Protein AF-A0A0D0D0M1-F1 (afdb_monomer_lite)

Foldseek 3Di:
DPPVVVVVVVCLVVVVDPQLLSCVVVVNHPDQADPQQRPDGRHSCCVPPNPPRD

Secondary structure (DSSP, 8-state):
--HHHHHHHHHHHHT-S--HHHHHHTTSSS--B-TTTSSSB--HHIIIII-TT-

Radius of gyration: 11.82 Å; chains: 1; bounding box: 26×24×29 Å

InterPro domains:
  IPR026960 Reverse transcriptase zinc-binding domain [PF13966] (2-52)

Organism: NCBI:txid930991

pLDDT: mean 91.93, std 4.32, range [71.19, 96.94]

Structure (mmCIF, N/CA/C/O backbone):
data_AF-A0A0D0D0M1-F1
#
_entry.id   AF-A0A0D0D0M1-F1
#
loop_
_atom_site.group_PDB
_atom_site.id
_atom_site.type_symbol
_atom_site.label_atom_id
_atom_site.label_alt_id
_atom_site.label_comp_id
_atom_site.label_asym_id
_atom_site.label_entity_id
_atom_site.label_seq_id
_atom_site.pdbx_PDB_ins_code
_atom_site.Cartn_x
_atom_site.Cartn_y
_atom_site.Cartn_z
_atom_site.occupancy
_atom_site.B_iso_or_equiv
_atom_site.auth_seq_id
_atom_site.auth_comp_id
_atom_site.auth_asym_id
_atom_site.auth_atom_id
_atom_site.pdbx_PDB_model_num
ATOM 1 N N . LEU A 1 1 ? -14.220 9.783 17.350 1.00 71.19 1 LEU A N 1
ATOM 2 C CA . LEU A 1 1 ? -14.138 9.931 15.876 1.00 71.19 1 LEU A CA 1
ATOM 3 C C . LEU A 1 1 ? -15.444 9.474 15.232 1.00 71.19 1 LEU A C 1
ATOM 5 O O . LEU A 1 1 ? -15.975 8.458 15.666 1.00 71.19 1 LEU A O 1
ATOM 9 N N . PRO A 1 2 ? -15.951 10.169 14.198 1.00 90.75 2 PRO A N 1
ATOM 10 C CA . PRO A 1 2 ? -17.022 9.644 13.350 1.00 90.75 2 PRO A CA 1
ATOM 11 C C . PRO A 1 2 ? -16.654 8.257 12.802 1.00 90.75 2 PRO A C 1
ATOM 13 O O . PRO A 1 2 ? -15.513 8.060 12.381 1.00 90.75 2 PRO A O 1
ATOM 16 N N . LYS A 1 3 ? -17.608 7.314 12.772 1.00 87.19 3 LYS A N 1
ATOM 17 C CA . LYS A 1 3 ? -17.368 5.902 12.394 1.00 87.19 3 LYS A CA 1
ATOM 18 C C . LYS A 1 3 ? -16.602 5.743 11.074 1.00 87.19 3 LYS A C 1
ATOM 20 O O . LYS A 1 3 ? -15.686 4.932 10.995 1.00 87.19 3 LYS A O 1
ATOM 25 N N . ARG A 1 4 ? -16.918 6.573 10.074 1.00 86.44 4 ARG A N 1
ATOM 26 C CA . ARG A 1 4 ? -16.247 6.574 8.761 1.00 86.44 4 ARG A CA 1
ATOM 27 C C . ARG A 1 4 ? -14.733 6.804 8.846 1.00 86.44 4 ARG A C 1
ATOM 29 O O . ARG A 1 4 ? -13.977 6.131 8.165 1.00 86.44 4 ARG A O 1
ATOM 36 N N . HIS A 1 5 ? -14.280 7.719 9.705 1.00 89.94 5 HIS A N 1
ATOM 37 C CA . HIS A 1 5 ? -12.858 8.045 9.814 1.00 89.94 5 HIS A CA 1
ATOM 38 C C . HIS A 1 5 ? -12.103 6.932 10.540 1.00 89.94 5 HIS A C 1
ATOM 40 O O . HIS A 1 5 ? -10.996 6.589 10.148 1.00 89.94 5 HIS A O 1
ATOM 46 N N . ALA A 1 6 ? -12.725 6.326 11.556 1.00 92.00 6 ALA A N 1
ATOM 47 C CA . ALA A 1 6 ? -12.152 5.169 12.238 1.00 92.00 6 ALA A CA 1
ATOM 48 C C . ALA A 1 6 ? -11.984 3.973 11.283 1.00 92.00 6 ALA A C 1
ATOM 50 O O . ALA A 1 6 ? -10.946 3.320 11.310 1.00 92.00 6 ALA A O 1
ATOM 51 N N . ALA A 1 7 ? -12.962 3.730 10.401 1.00 90.00 7 ALA A N 1
ATOM 52 C CA . ALA A 1 7 ? -12.875 2.679 9.387 1.00 90.00 7 ALA A CA 1
ATOM 53 C C . ALA A 1 7 ? -11.725 2.918 8.393 1.00 90.00 7 ALA A C 1
ATOM 55 O O . ALA A 1 7 ? -10.962 1.997 8.119 1.00 90.00 7 ALA A O 1
ATOM 56 N N . ILE A 1 8 ? -11.554 4.155 7.912 1.00 89.00 8 ILE A N 1
ATOM 57 C CA . ILE A 1 8 ? -10.447 4.517 7.011 1.00 89.00 8 ILE A CA 1
ATOM 58 C C . ILE A 1 8 ? -9.094 4.318 7.704 1.00 89.00 8 ILE A C 1
ATOM 60 O O . ILE A 1 8 ? -8.203 3.688 7.143 1.00 89.00 8 ILE A O 1
ATOM 64 N N . ILE A 1 9 ? -8.944 4.801 8.941 1.00 89.69 9 ILE A N 1
ATOM 65 C CA . ILE A 1 9 ? -7.702 4.629 9.711 1.00 89.69 9 ILE A CA 1
ATOM 66 C C . ILE A 1 9 ? -7.393 3.141 9.900 1.00 89.69 9 ILE A C 1
ATOM 68 O O . ILE A 1 9 ? -6.256 2.723 9.707 1.00 89.69 9 ILE A O 1
ATOM 72 N N . PHE A 1 10 ? -8.400 2.328 10.221 1.00 91.00 10 PHE A N 1
ATOM 73 C CA . PHE A 1 10 ? -8.232 0.885 10.360 1.00 91.00 10 PHE A CA 1
ATOM 74 C C . PHE A 1 10 ? -7.783 0.218 9.050 1.00 91.00 10 PHE A C 1
ATOM 76 O O . PHE A 1 10 ? -6.853 -0.588 9.054 1.00 91.00 10 PHE A O 1
ATOM 83 N N . GLN A 1 11 ? -8.393 0.572 7.918 1.00 90.56 11 GLN A N 1
ATOM 84 C CA . GLN A 1 11 ? -7.999 0.061 6.600 1.00 90.56 11 GLN A CA 1
ATOM 85 C C . GLN A 1 11 ? -6.558 0.447 6.243 1.00 90.56 11 GLN A C 1
ATOM 87 O O . GLN A 1 11 ? -5.803 -0.390 5.747 1.00 90.56 11 GLN A O 1
ATOM 92 N N . LEU A 1 12 ? -6.153 1.681 6.558 1.00 88.12 12 LEU A N 1
ATOM 93 C CA . LEU A 1 12 ? -4.782 2.158 6.371 1.00 88.12 12 LEU A CA 1
ATOM 94 C C . LEU A 1 12 ? -3.788 1.453 7.299 1.00 88.12 12 LEU A C 1
ATOM 96 O O . LEU A 1 12 ? -2.693 1.123 6.870 1.00 88.12 12 LEU A O 1
ATOM 100 N N . GLN A 1 13 ? -4.141 1.175 8.553 1.00 87.12 13 GLN A N 1
ATOM 101 C CA . GLN A 1 13 ? -3.236 0.470 9.468 1.00 87.12 13 GLN A CA 1
ATOM 102 C C . GLN A 1 13 ? -3.065 -1.007 9.107 1.00 87.12 13 GLN A C 1
ATOM 104 O O . GLN A 1 13 ? -1.976 -1.558 9.235 1.00 87.12 13 GLN A O 1
ATOM 109 N N . THR A 1 14 ? -4.135 -1.655 8.651 1.00 87.81 14 THR A N 1
ATOM 110 C CA . THR A 1 14 ? -4.132 -3.094 8.346 1.00 87.81 14 THR A CA 1
ATOM 111 C C . THR A 1 14 ? -3.714 -3.412 6.911 1.00 87.81 14 THR A C 1
ATOM 113 O O . THR A 1 14 ? -3.538 -4.579 6.564 1.00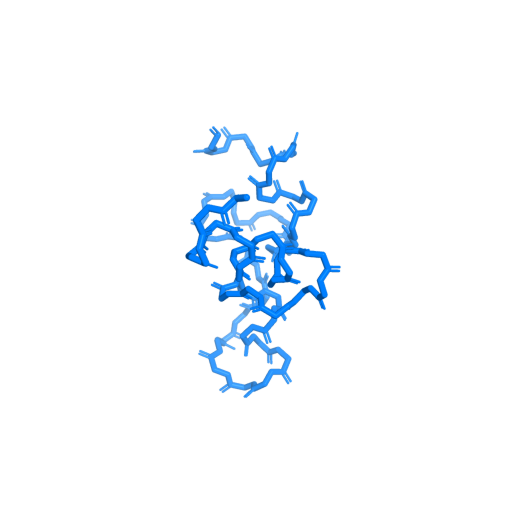 87.81 14 THR A O 1
ATOM 116 N N . GLY A 1 15 ? -3.558 -2.404 6.048 1.00 83.44 15 GLY A N 1
ATOM 117 C CA . GLY A 1 15 ? -3.284 -2.636 4.629 1.00 83.44 15 GLY A CA 1
ATOM 118 C C . GLY A 1 15 ? -4.474 -3.189 3.852 1.00 83.44 15 GLY A C 1
ATOM 119 O O . GLY A 1 15 ? -4.281 -3.705 2.754 1.00 83.44 15 GLY A O 1
ATOM 120 N N . HIS A 1 16 ? -5.689 -3.081 4.397 1.00 87.44 16 HIS A N 1
ATOM 121 C CA . HIS A 1 16 ? -6.958 -3.388 3.725 1.00 87.44 16 HIS A CA 1
ATOM 122 C C . HIS A 1 16 ? -7.535 -2.143 3.040 1.00 87.44 16 HIS A C 1
ATOM 124 O O . HIS A 1 16 ? -8.718 -1.828 3.151 1.00 87.44 16 HIS A O 1
ATOM 130 N N . VAL A 1 17 ? -6.664 -1.408 2.359 1.00 88.88 17 VAL A N 1
ATOM 131 C CA . VAL A 1 17 ? -6.990 -0.232 1.552 1.00 88.88 17 VAL A CA 1
ATOM 132 C C . VAL A 1 17 ? -6.890 -0.629 0.074 1.00 88.88 17 VAL A C 1
ATOM 134 O O . VAL A 1 17 ? -6.032 -1.455 -0.256 1.00 88.88 17 VAL A O 1
ATOM 137 N N . PRO A 1 18 ? -7.737 -0.095 -0.824 1.00 88.88 18 PRO A N 1
ATOM 138 C CA . PRO A 1 18 ? -7.726 -0.446 -2.245 1.00 88.88 18 PRO A CA 1
ATOM 139 C C . PRO A 1 18 ? -6.542 0.191 -2.999 1.00 88.88 18 PRO A C 1
ATOM 141 O O . PRO A 1 18 ? -6.735 0.903 -3.974 1.00 88.88 18 PRO A O 1
ATOM 144 N N . LEU A 1 19 ? -5.314 -0.050 -2.536 1.00 94.50 19 LEU A N 1
ATOM 145 C CA . LEU A 1 19 ? -4.082 0.274 -3.258 1.00 94.50 19 LEU A CA 1
ATOM 146 C C . LEU A 1 19 ? -3.645 -0.932 -4.093 1.00 94.50 19 LEU A C 1
ATOM 148 O O . LEU A 1 19 ? -3.856 -2.082 -3.687 1.00 94.50 19 LEU A O 1
ATOM 152 N N . ASN A 1 20 ? -2.978 -0.692 -5.219 1.00 94.75 20 ASN A N 1
ATOM 153 C CA . ASN A 1 20 ? -2.620 -1.720 -6.192 1.00 94.75 20 ASN A CA 1
ATOM 154 C C . ASN A 1 20 ? -1.808 -2.868 -5.597 1.00 94.75 20 ASN A C 1
ATOM 156 O O . ASN A 1 20 ? -2.022 -4.014 -5.981 1.00 94.75 20 ASN A O 1
ATOM 160 N N . LYS A 1 21 ? -0.952 -2.630 -4.594 1.00 94.19 21 LYS A N 1
ATOM 161 C CA . LYS A 1 21 ? -0.267 -3.736 -3.908 1.00 94.19 21 LYS A CA 1
ATOM 162 C C . LYS A 1 21 ? -1.247 -4.703 -3.233 1.00 94.19 21 LYS A C 1
ATOM 164 O O . LYS A 1 21 ? -1.061 -5.918 -3.307 1.00 94.19 21 LYS A O 1
ATOM 169 N N . HIS A 1 22 ? -2.272 -4.182 -2.557 1.00 93.94 22 HIS A N 1
ATOM 170 C CA . HIS A 1 22 ? -3.303 -5.012 -1.932 1.00 93.94 22 HIS A CA 1
ATOM 171 C C . HIS A 1 22 ? -4.162 -5.699 -2.994 1.00 93.94 22 HIS A C 1
ATOM 173 O O . HIS A 1 22 ? -4.374 -6.907 -2.912 1.00 93.94 22 HIS A O 1
ATOM 179 N N . LEU A 1 23 ? -4.608 -4.943 -4.001 1.00 95.56 23 LEU A N 1
ATOM 180 C CA . LEU A 1 23 ? -5.468 -5.445 -5.072 1.00 95.56 23 LEU A CA 1
ATOM 181 C C . LEU A 1 23 ? -4.778 -6.538 -5.896 1.00 95.56 23 LEU A C 1
ATOM 183 O O . LEU A 1 23 ? -5.382 -7.574 -6.154 1.00 95.56 23 LEU A O 1
ATOM 187 N N . HIS A 1 24 ? -3.499 -6.373 -6.229 1.00 95.75 24 HIS A N 1
ATOM 188 C CA . HIS A 1 24 ? -2.716 -7.378 -6.945 1.00 95.75 24 HIS A CA 1
ATOM 189 C C . HIS A 1 24 ? -2.587 -8.676 -6.138 1.00 95.75 24 HIS A C 1
ATOM 191 O O . HIS A 1 24 ? -2.734 -9.768 -6.681 1.00 95.75 24 HIS A O 1
ATOM 197 N N . ARG A 1 25 ? -2.399 -8.582 -4.813 1.00 94.00 25 ARG A N 1
ATOM 198 C CA . ARG A 1 25 ? -2.332 -9.760 -3.929 1.00 94.00 25 ARG A CA 1
ATOM 199 C C . ARG A 1 25 ? -3.624 -10.583 -3.934 1.00 94.00 25 ARG A C 1
ATOM 201 O O . ARG A 1 25 ? -3.555 -11.796 -3.772 1.00 94.00 25 ARG A O 1
ATOM 208 N N . ILE A 1 26 ? -4.780 -9.939 -4.097 1.00 95.06 26 ILE A N 1
ATOM 209 C CA . ILE A 1 26 ? -6.090 -10.607 -4.174 1.00 95.06 26 ILE A CA 1
ATOM 210 C C . ILE A 1 26 ? -6.565 -10.815 -5.623 1.00 95.06 26 ILE A C 1
ATOM 212 O O . ILE A 1 26 ? -7.748 -11.051 -5.841 1.00 95.06 26 ILE A O 1
ATOM 216 N N . ALA A 1 27 ? -5.659 -10.712 -6.603 1.00 95.56 27 ALA A N 1
ATOM 217 C CA . ALA A 1 27 ? -5.936 -10.867 -8.034 1.00 95.56 27 ALA A CA 1
ATOM 218 C C . ALA A 1 27 ? -7.000 -9.901 -8.606 1.00 95.56 27 ALA A C 1
ATOM 220 O O . ALA A 1 27 ? -7.655 -10.208 -9.598 1.00 95.56 27 ALA A O 1
ATOM 221 N N . HIS A 1 28 ? -7.153 -8.718 -8.004 1.00 95.31 28 HIS A N 1
ATOM 222 C CA . HIS A 1 28 ? -8.040 -7.642 -8.470 1.00 95.31 28 HIS A CA 1
ATOM 223 C C . HIS A 1 28 ? -7.320 -6.499 -9.199 1.00 95.31 28 HIS A C 1
ATOM 225 O O . HIS A 1 28 ? -7.980 -5.586 -9.690 1.00 95.31 28 HIS A O 1
ATOM 231 N N . ALA A 1 29 ? -5.989 -6.527 -9.272 1.00 95.31 29 ALA A N 1
ATOM 232 C CA . ALA A 1 29 ? -5.204 -5.625 -10.109 1.00 95.31 29 ALA A CA 1
ATOM 233 C C . ALA A 1 29 ? -4.140 -6.418 -10.869 1.00 95.31 29 ALA A C 1
ATOM 235 O O . ALA A 1 29 ? -3.576 -7.370 -10.333 1.00 95.31 29 ALA A O 1
ATOM 236 N N . GLU A 1 30 ? -3.850 -6.004 -12.101 1.00 94.62 30 GLU A N 1
ATOM 237 C CA . GLU A 1 30 ? -2.871 -6.664 -12.977 1.00 94.62 30 GLU A CA 1
ATOM 238 C C . GLU A 1 30 ? -1.423 -6.462 -12.514 1.00 94.62 30 GLU A C 1
ATOM 240 O O . GL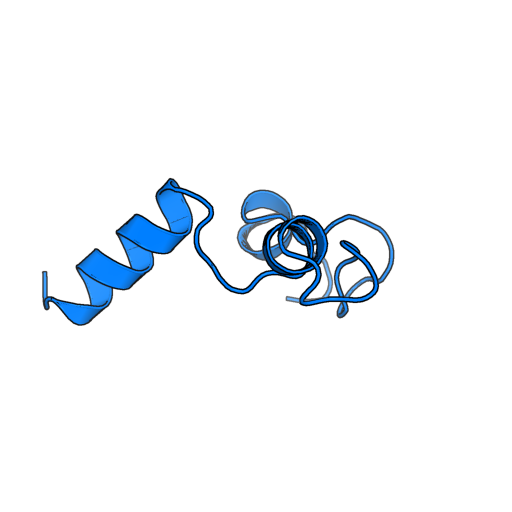U A 1 30 ? -0.545 -7.258 -12.832 1.00 94.62 30 GLU A O 1
ATOM 245 N N . SER A 1 31 ? -1.157 -5.395 -11.758 1.00 96.00 31 SER A N 1
ATOM 246 C CA . SER A 1 31 ? 0.180 -5.033 -11.293 1.00 96.00 31 SER A CA 1
ATOM 247 C C . SER A 1 31 ? 0.113 -4.389 -9.910 1.00 96.00 31 SER A C 1
ATOM 249 O O . SER A 1 31 ? -0.817 -3.626 -9.644 1.00 96.00 31 SER A O 1
ATOM 251 N N . PRO A 1 32 ? 1.100 -4.630 -9.028 1.00 96.00 32 PRO A N 1
ATOM 252 C CA . PRO A 1 32 ? 1.180 -3.954 -7.738 1.00 96.00 32 PRO A CA 1
ATOM 253 C C . PRO A 1 32 ? 1.699 -2.514 -7.854 1.00 96.00 32 PRO A C 1
ATOM 255 O O . PRO A 1 32 ? 1.728 -1.803 -6.850 1.00 96.00 32 PRO A O 1
ATOM 258 N N . LYS A 1 33 ? 2.141 -2.081 -9.042 1.00 96.94 33 LYS A N 1
ATOM 259 C CA . LYS A 1 33 ? 2.787 -0.780 -9.251 1.00 96.94 33 LYS A CA 1
ATOM 260 C C . LYS A 1 33 ? 1.832 0.393 -9.040 1.00 96.94 33 LYS A C 1
ATOM 262 O O . LYS A 1 33 ? 0.653 0.333 -9.383 1.00 96.94 33 LYS A O 1
ATOM 267 N N . CYS A 1 34 ? 2.385 1.486 -8.521 1.00 95.88 34 CYS A N 1
ATOM 268 C CA . CYS A 1 34 ? 1.701 2.765 -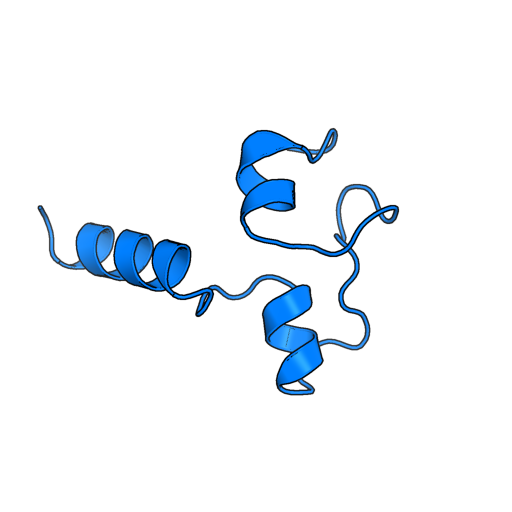8.398 1.00 95.88 34 CYS A CA 1
ATOM 269 C C . CYS A 1 34 ? 1.315 3.310 -9.782 1.00 95.88 34 CYS A C 1
ATOM 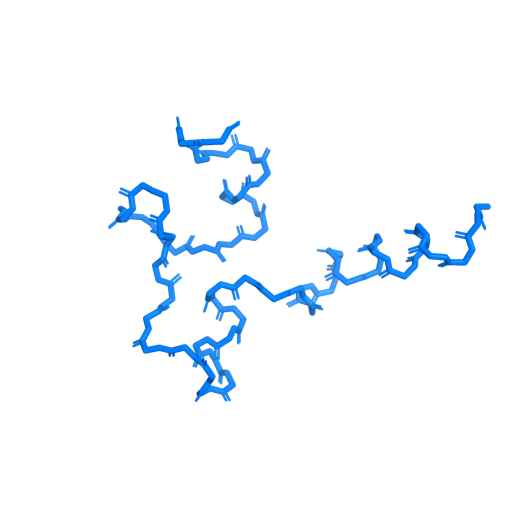271 O O . CYS A 1 34 ? 2.203 3.458 -10.626 1.00 95.88 34 CYS A O 1
ATOM 273 N N . PRO A 1 35 ? 0.035 3.646 -10.017 1.00 93.88 35 PRO A N 1
ATOM 274 C CA . PRO A 1 35 ? -0.428 4.194 -11.289 1.00 93.88 35 PRO A CA 1
ATOM 275 C C . PRO A 1 35 ? -0.032 5.668 -11.470 1.00 93.88 35 PRO A C 1
ATOM 277 O O . PRO A 1 35 ? -0.134 6.197 -12.568 1.00 93.88 35 PRO A O 1
ATOM 280 N N . GLY A 1 36 ? 0.425 6.348 -10.413 1.00 92.56 36 GLY A N 1
ATOM 281 C CA . GLY A 1 36 ? 0.968 7.703 -10.506 1.00 92.56 36 GLY A CA 1
ATOM 282 C C . GLY A 1 36 ? 2.402 7.698 -11.040 1.00 92.56 36 GLY A C 1
ATOM 283 O O . GLY A 1 36 ? 2.679 8.156 -12.146 1.00 92.56 36 GLY A O 1
ATOM 284 N N . CYS A 1 37 ? 3.337 7.144 -10.263 1.00 94.06 37 CYS A N 1
ATOM 285 C CA . CYS A 1 37 ? 4.767 7.205 -10.592 1.00 94.06 37 CYS A CA 1
ATOM 286 C C . CYS A 1 37 ? 5.275 6.040 -11.460 1.00 94.06 37 CYS A C 1
ATOM 288 O O . CYS A 1 37 ? 6.372 6.125 -12.011 1.00 94.06 37 CYS A O 1
ATOM 290 N N . HIS A 1 38 ? 4.534 4.929 -11.549 1.00 94.25 38 HIS A N 1
ATOM 291 C CA . HIS A 1 38 ? 4.896 3.704 -12.284 1.00 94.25 38 HIS A CA 1
ATOM 292 C C . HIS A 1 38 ? 6.242 3.055 -11.896 1.00 94.25 38 HIS A C 1
ATOM 294 O O . HIS A 1 38 ? 6.694 2.107 -12.546 1.00 94.25 38 HIS A O 1
ATOM 300 N N . THR A 1 39 ? 6.887 3.529 -10.827 1.00 91.75 39 THR A N 1
ATOM 301 C CA . THR A 1 39 ? 8.260 3.148 -10.463 1.00 91.75 39 THR A CA 1
ATOM 302 C C . THR A 1 39 ? 8.321 2.157 -9.306 1.00 91.75 39 THR A C 1
ATOM 304 O O . THR A 1 39 ? 9.163 1.262 -9.315 1.00 91.75 39 THR A O 1
ATOM 307 N N . ARG A 1 40 ? 7.442 2.302 -8.309 1.00 94.31 40 ARG A N 1
ATOM 308 C CA . ARG A 1 40 ? 7.387 1.458 -7.104 1.00 94.31 40 ARG A CA 1
ATOM 309 C C . ARG A 1 40 ? 6.004 0.841 -6.929 1.00 94.31 40 ARG A C 1
ATOM 311 O O . ARG A 1 40 ? 5.029 1.321 -7.504 1.00 94.31 40 ARG A O 1
ATOM 318 N N . ASP A 1 41 ? 5.928 -0.201 -6.109 1.00 95.69 41 ASP A N 1
ATOM 319 C CA . ASP A 1 41 ? 4.657 -0.772 -5.666 1.00 95.69 41 ASP A CA 1
ATOM 320 C C . ASP A 1 41 ? 3.832 0.258 -4.891 1.00 95.69 41 ASP A C 1
ATOM 322 O O . ASP A 1 41 ? 4.349 0.989 -4.040 1.00 95.69 41 ASP A O 1
ATOM 326 N N . GLU A 1 42 ? 2.525 0.268 -5.131 1.00 95.81 42 GLU A N 1
ATOM 327 C CA . GLU A 1 42 ? 1.580 1.134 -4.438 1.00 95.81 42 GLU A CA 1
ATOM 328 C C . GLU A 1 42 ? 1.294 0.611 -3.027 1.00 95.81 42 GLU A C 1
ATOM 330 O O . GLU A 1 42 ? 0.286 -0.036 -2.738 1.00 95.81 42 GLU A O 1
ATOM 335 N N . THR A 1 43 ? 2.245 0.837 -2.129 1.00 94.31 43 THR A N 1
ATOM 336 C CA . THR A 1 43 ? 2.084 0.594 -0.693 1.00 94.31 43 THR A CA 1
ATOM 337 C C . THR A 1 43 ? 1.455 1.809 -0.015 1.00 94.31 43 THR A C 1
ATOM 339 O O . THR A 1 43 ? 1.496 2.909 -0.553 1.00 94.31 43 THR A O 1
ATOM 342 N N . ILE A 1 44 ? 0.943 1.640 1.207 1.00 93.31 44 ILE A N 1
ATOM 343 C CA . ILE A 1 44 ? 0.465 2.768 2.028 1.00 93.31 44 ILE A CA 1
ATOM 344 C C . ILE A 1 44 ? 1.573 3.799 2.250 1.00 93.31 44 ILE A C 1
ATOM 346 O O . ILE A 1 44 ? 1.328 4.992 2.110 1.00 93.31 44 ILE A O 1
ATOM 350 N N . LEU A 1 45 ? 2.789 3.336 2.567 1.00 92.62 45 LEU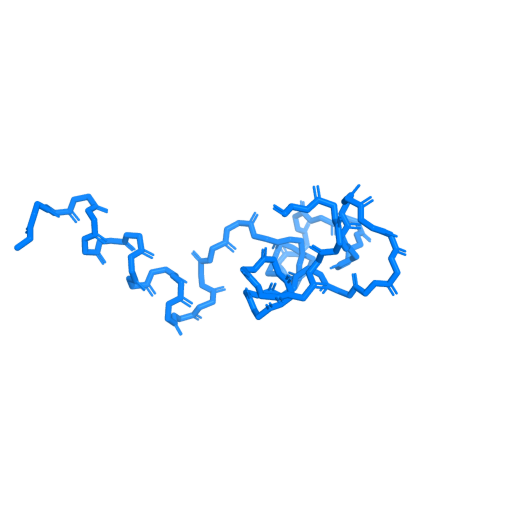 A N 1
ATOM 351 C CA . LEU A 1 45 ? 3.945 4.210 2.759 1.00 92.62 45 LEU A CA 1
ATOM 352 C C . LEU A 1 45 ? 4.238 4.999 1.483 1.00 92.62 45 LEU A C 1
ATOM 354 O O . LEU A 1 45 ? 4.357 6.218 1.529 1.00 92.62 45 LEU A O 1
ATOM 358 N N . HIS A 1 46 ? 4.289 4.298 0.348 1.00 94.38 46 HIS A N 1
ATOM 359 C CA . HIS A 1 46 ? 4.534 4.923 -0.940 1.00 94.38 46 HIS A CA 1
ATOM 360 C C . HIS A 1 46 ? 3.461 5.964 -1.262 1.00 94.38 46 HIS A C 1
ATOM 362 O O . HIS A 1 46 ? 3.793 7.110 -1.529 1.00 94.38 46 HIS A O 1
ATOM 368 N N . TYR A 1 47 ? 2.187 5.584 -1.178 1.00 92.12 47 TYR A N 1
ATOM 369 C CA . TYR A 1 47 ? 1.056 6.445 -1.509 1.00 92.12 47 TYR A CA 1
ATOM 370 C C . TYR A 1 47 ? 0.969 7.690 -0.614 1.00 92.12 47 TYR A C 1
ATOM 372 O O . TYR A 1 47 ? 0.674 8.768 -1.112 1.00 92.12 47 TYR A O 1
ATOM 380 N N . LEU A 1 48 ? 1.227 7.562 0.694 1.00 91.56 48 LEU A N 1
ATOM 381 C CA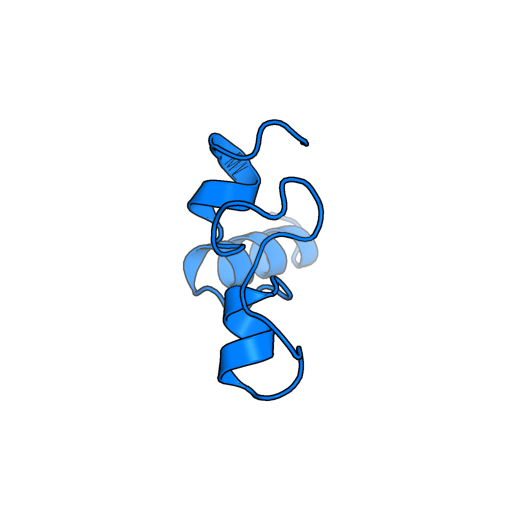 . LEU A 1 48 ? 1.083 8.680 1.632 1.00 91.56 48 LEU A CA 1
ATOM 382 C C . LEU A 1 48 ? 2.324 9.569 1.748 1.00 91.56 48 LEU A C 1
ATOM 384 O O . LEU A 1 48 ? 2.165 10.745 2.059 1.00 91.56 48 LEU A O 1
ATOM 388 N N . LEU A 1 49 ? 3.536 9.017 1.598 1.00 93.12 49 LEU A N 1
ATOM 389 C CA . LEU A 1 49 ? 4.771 9.709 1.995 1.00 93.12 49 LEU A CA 1
ATOM 390 C C . LEU A 1 49 ? 5.870 9.751 0.927 1.00 93.12 49 LEU A C 1
ATOM 392 O O . LEU A 1 49 ? 6.769 10.578 1.050 1.00 93.12 49 LEU A O 1
ATOM 396 N N . GLU A 1 50 ? 5.862 8.867 -0.076 1.00 94.12 50 GLU A N 1
ATOM 397 C CA . GLU A 1 50 ? 7.001 8.747 -1.005 1.00 94.12 50 GLU A CA 1
ATOM 398 C C . GLU A 1 50 ? 6.665 9.018 -2.471 1.00 94.12 50 GLU A C 1
ATOM 400 O O . GLU A 1 50 ? 7.580 9.205 -3.276 1.00 94.12 50 GLU A O 1
ATOM 405 N N . CYS A 1 51 ? 5.396 8.932 -2.866 1.00 95.06 51 CYS A N 1
ATOM 406 C CA . CYS A 1 51 ? 5.024 9.019 -4.267 1.00 95.06 51 CYS A CA 1
ATOM 407 C C . CYS A 1 51 ? 5.172 10.465 -4.747 1.00 95.06 51 CYS A C 1
ATOM 409 O O . CYS A 1 51 ? 4.471 11.325 -4.243 1.00 95.06 51 CYS A O 1
ATOM 411 N N . PRO A 1 52 ? 6.007 10.753 -5.757 1.00 92.44 52 PRO A N 1
ATOM 412 C CA . PRO A 1 52 ? 6.167 12.119 -6.262 1.00 92.44 52 PRO A CA 1
ATOM 413 C C . PRO A 1 52 ? 4.952 12.625 -7.057 1.00 92.44 52 PRO A C 1
ATOM 415 O O . PRO A 1 52 ? 4.927 13.784 -7.459 1.00 92.44 52 PRO A O 1
ATOM 418 N N . ALA A 1 53 ? 3.989 11.749 -7.358 1.00 92.62 53 ALA A N 1
ATOM 419 C CA . ALA A 1 53 ? 2.790 12.082 -8.121 1.00 92.62 53 ALA A CA 1
ATOM 420 C C . ALA A 1 53 ? 1.622 12.580 -7.245 1.00 92.62 53 ALA A C 1
ATOM 422 O O . ALA A 1 53 ? 0.626 13.042 -7.803 1.00 92.62 53 ALA A O 1
ATOM 423 N N . TYR A 1 54 ? 1.733 12.469 -5.916 1.00 83.38 54 TYR A N 1
ATOM 424 C CA . TYR A 1 54 ? 0.719 12.844 -4.923 1.00 83.38 54 TYR A CA 1
ATOM 425 C C . TYR A 1 54 ? 1.345 13.732 -3.846 1.00 83.38 54 TYR A C 1
ATOM 427 O O . TYR A 1 54 ? 0.624 14.624 -3.347 1.00 83.38 54 TYR A O 1
#

Sequence (54 aa):
LPKRHAAIIFQLQTGHVPLNKHLHRIAHAESPKCPGCHTRDETILHYLLECPAY